Protein AF-A0A850DUV7-F1 (afdb_monomer_lite)

Sequence (74 aa):
MGALVRVVPSERGGDRWVGEPVGVVVAPGGNQLGGVQRTWVVAFDEPVHTEDGRGPFERATVLGRQLVPVEPAE

Foldseek 3Di:
DWFKWWFADDPVDWFAWDDTFIFTFDAWDDDDPPDPFTKTKTQTPDQTATPVGDDSDRIDTTTPVRTDGDDDDD

Organism: NCBI:txid2036

pLDDT: mean 89.3, std 12.81, range [55.53, 98.38]

Secondary structure (DSSP, 8-state):
-PPEEEE---TTSSPPBSS--EEEEEEEPP--TT----EEEEEEEEEE-BTTS---EEEEEEEGGGEEEPPPP-

Radius of gyration: 11.97 Å; chains: 1; bounding box: 27×34×31 Å

Structure (mmCIF, N/CA/C/O backbone):
data_AF-A0A850DUV7-F1
#
_entry.id   AF-A0A850DUV7-F1
#
loop_
_atom_site.group_PDB
_atom_site.id
_atom_site.type_symbol
_atom_site.label_atom_id
_atom_site.label_alt_id
_atom_site.label_comp_id
_atom_site.label_asym_id
_atom_site.label_entity_id
_atom_site.label_seq_id
_atom_site.pdbx_PDB_ins_code
_atom_site.Cartn_x
_atom_site.Cartn_y
_atom_site.Cartn_z
_atom_site.occupancy
_atom_site.B_iso_or_equiv
_atom_site.auth_seq_id
_atom_site.auth_comp_id
_atom_site.auth_asym_id
_atom_site.auth_atom_id
_atom_site.pdbx_PDB_model_num
ATOM 1 N N . MET A 1 1 ? -12.073 -10.186 -6.149 1.00 55.53 1 MET A N 1
ATOM 2 C CA . MET A 1 1 ? -11.854 -10.105 -4.690 1.00 55.53 1 MET A CA 1
ATOM 3 C C . MET A 1 1 ? -10.451 -9.556 -4.483 1.00 55.53 1 MET A C 1
ATOM 5 O O . MET A 1 1 ? -9.555 -10.020 -5.178 1.00 55.53 1 MET A O 1
ATOM 9 N N . GLY A 1 2 ? -10.288 -8.509 -3.671 1.00 83.88 2 GLY A N 1
ATOM 10 C CA . GLY A 1 2 ? -8.990 -7.863 -3.432 1.00 83.88 2 GLY A CA 1
ATOM 11 C C . GLY A 1 2 ? -8.174 -8.602 -2.371 1.00 83.88 2 GLY A C 1
ATOM 12 O O . GLY A 1 2 ? -8.758 -9.207 -1.477 1.00 83.88 2 GLY A O 1
ATOM 13 N N . ALA A 1 3 ? -6.845 -8.578 -2.478 1.00 92.75 3 ALA A N 1
ATOM 14 C CA . ALA A 1 3 ? -5.954 -9.179 -1.484 1.00 92.75 3 ALA A CA 1
ATOM 15 C C . ALA A 1 3 ? -5.714 -8.204 -0.321 1.00 92.75 3 ALA A C 1
ATOM 17 O O . ALA A 1 3 ? -5.413 -7.034 -0.573 1.00 92.75 3 ALA A O 1
ATOM 18 N N . LEU A 1 4 ? -5.829 -8.686 0.922 1.00 96.19 4 LEU A N 1
ATOM 19 C CA . LEU A 1 4 ? -5.422 -7.942 2.116 1.00 96.19 4 LEU A CA 1
ATOM 20 C C . LEU A 1 4 ? -3.893 -7.870 2.159 1.00 96.19 4 LEU A C 1
ATOM 22 O O . LEU A 1 4 ? -3.206 -8.884 2.022 1.00 96.19 4 LEU A O 1
ATOM 26 N N . VAL A 1 5 ? -3.363 -6.665 2.323 1.00 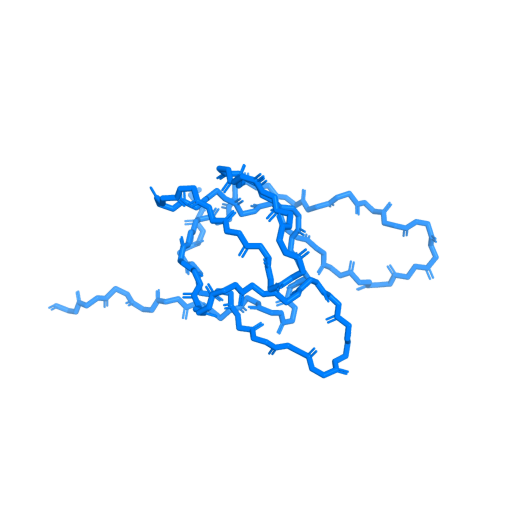97.06 5 VAL A N 1
ATOM 27 C CA . VAL A 1 5 ? -1.931 -6.388 2.267 1.00 97.06 5 VAL A CA 1
ATOM 28 C C . VAL A 1 5 ? -1.520 -5.425 3.367 1.00 97.06 5 VAL A C 1
ATOM 30 O O . VAL A 1 5 ? -2.254 -4.506 3.727 1.00 97.06 5 VAL A O 1
ATOM 33 N N . ARG A 1 6 ? -0.301 -5.618 3.856 1.00 97.56 6 ARG A N 1
ATOM 34 C CA . ARG A 1 6 ? 0.423 -4.659 4.676 1.00 97.56 6 ARG A CA 1
ATOM 35 C C . ARG A 1 6 ? 1.418 -3.911 3.804 1.00 97.56 6 ARG A C 1
ATOM 37 O O . ARG A 1 6 ? 2.107 -4.533 2.990 1.00 97.56 6 ARG A O 1
ATOM 44 N N . VAL A 1 7 ? 1.499 -2.596 3.983 1.00 97.44 7 VAL A N 1
ATOM 45 C CA . VAL A 1 7 ? 2.502 -1.762 3.324 1.00 97.44 7 VAL A CA 1
ATOM 46 C C . VAL A 1 7 ? 3.733 -1.658 4.212 1.00 97.44 7 VAL A C 1
ATOM 48 O O . VAL A 1 7 ? 3.669 -1.095 5.301 1.00 97.44 7 VAL A O 1
ATOM 51 N N . VAL A 1 8 ? 4.854 -2.194 3.736 1.00 96.81 8 VAL A N 1
ATOM 52 C CA . VAL A 1 8 ? 6.136 -2.176 4.448 1.00 96.81 8 VAL A CA 1
ATOM 53 C C . VAL A 1 8 ? 7.113 -1.167 3.828 1.00 96.81 8 VAL A C 1
ATOM 55 O O . VAL A 1 8 ? 7.031 -0.867 2.625 1.00 96.81 8 VAL A O 1
ATOM 58 N N . PRO A 1 9 ? 8.069 -0.636 4.611 1.00 94.19 9 P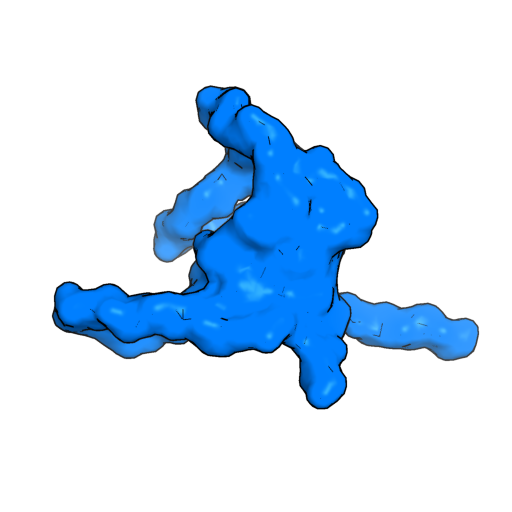RO A N 1
ATOM 59 C CA . PRO A 1 9 ? 9.151 0.182 4.080 1.00 94.19 9 PRO A CA 1
ATOM 60 C C . PRO A 1 9 ? 9.957 -0.554 3.000 1.00 94.19 9 PRO A C 1
ATOM 62 O O . PRO A 1 9 ? 10.129 -1.771 3.032 1.00 94.19 9 PRO A O 1
ATOM 65 N N . SER A 1 10 ? 10.483 0.197 2.032 1.00 90.00 10 SER A N 1
ATOM 66 C CA . SER A 1 10 ? 11.339 -0.335 0.970 1.00 90.00 10 SER A CA 1
ATOM 67 C C . SER A 1 10 ? 12.548 0.568 0.769 1.00 90.00 10 SER A C 1
ATOM 69 O O . SER A 1 10 ? 12.413 1.754 0.481 1.00 90.00 10 SER A O 1
ATOM 71 N N . GLU A 1 11 ? 13.739 -0.027 0.808 1.00 87.38 11 GLU A N 1
ATOM 72 C CA . GLU A 1 11 ? 15.003 0.644 0.467 1.00 87.38 11 GLU A CA 1
ATOM 73 C C . GLU A 1 11 ? 15.131 0.934 -1.040 1.00 87.38 11 GLU A C 1
ATOM 75 O O . GLU A 1 11 ? 16.019 1.653 -1.486 1.00 87.38 11 GLU A O 1
ATOM 80 N N . ARG A 1 12 ? 14.239 0.372 -1.867 1.00 84.94 12 ARG A N 1
ATOM 81 C CA . ARG A 1 12 ? 14.257 0.505 -3.333 1.00 84.94 12 ARG A CA 1
ATOM 82 C C . ARG A 1 12 ? 13.187 1.486 -3.825 1.00 84.94 12 ARG A C 1
ATOM 84 O O . ARG A 1 12 ? 12.501 1.215 -4.813 1.00 84.94 12 ARG A O 1
ATOM 91 N N . GLY A 1 13 ? 13.020 2.605 -3.125 1.00 86.31 13 GLY A N 1
ATOM 92 C CA . GLY A 1 13 ? 12.030 3.646 -3.425 1.00 86.31 13 GLY A CA 1
ATOM 93 C C . GLY A 1 13 ? 10.595 3.274 -3.040 1.00 86.31 13 GLY A C 1
ATOM 94 O O . GLY A 1 13 ? 10.354 2.194 -2.494 1.00 86.31 13 GLY A O 1
ATOM 95 N N . GLY A 1 14 ? 9.667 4.171 -3.386 1.00 90.69 14 GLY A N 1
ATOM 96 C CA . GLY A 1 14 ? 8.283 4.178 -2.902 1.00 90.69 14 GLY A CA 1
ATOM 97 C C . GLY A 1 14 ? 8.080 5.213 -1.799 1.00 90.69 14 GLY A C 1
ATOM 98 O O . GLY A 1 14 ? 9.053 5.741 -1.261 1.00 90.69 14 GLY A O 1
ATOM 99 N N . ASP A 1 15 ? 6.824 5.505 -1.476 1.00 94.94 15 ASP A N 1
ATOM 100 C CA . ASP A 1 15 ? 6.500 6.366 -0.339 1.00 94.94 15 ASP A CA 1
ATOM 101 C C . ASP A 1 15 ? 6.811 5.641 0.979 1.00 94.94 15 ASP A C 1
ATOM 103 O O . ASP A 1 15 ? 6.603 4.426 1.097 1.00 94.94 15 ASP A O 1
ATOM 107 N N . ARG A 1 16 ? 7.306 6.388 1.973 1.00 96.19 16 ARG A N 1
ATOM 108 C CA . ARG A 1 16 ? 7.426 5.905 3.352 1.00 96.19 16 ARG A CA 1
ATOM 109 C C . ARG A 1 16 ? 6.161 6.254 4.114 1.00 96.19 16 ARG A C 1
ATOM 111 O O . ARG A 1 16 ? 5.750 7.412 4.123 1.00 96.19 16 ARG A O 1
ATOM 118 N N . TRP A 1 17 ? 5.555 5.249 4.724 1.00 96.88 17 TRP A N 1
ATOM 119 C CA . TRP A 1 17 ? 4.278 5.353 5.420 1.00 96.88 17 TRP A CA 1
ATOM 120 C C . TRP A 1 17 ? 4.512 5.372 6.922 1.00 96.88 17 TRP A C 1
ATOM 122 O O . TRP A 1 17 ? 5.419 4.704 7.406 1.00 96.88 17 TRP A O 1
ATOM 132 N N . VAL A 1 18 ? 3.700 6.130 7.657 1.00 97.19 18 VAL A N 1
ATOM 133 C CA . VAL A 1 18 ? 3.741 6.088 9.120 1.00 97.19 18 VAL A CA 1
ATOM 134 C C . VAL A 1 18 ? 3.279 4.702 9.579 1.00 97.19 18 VAL A C 1
ATOM 136 O O . VAL A 1 18 ? 2.150 4.296 9.301 1.00 97.19 18 VAL A O 1
ATOM 139 N N . GLY A 1 19 ? 4.153 3.981 10.285 1.00 95.06 19 GLY A N 1
ATOM 140 C CA . GLY A 1 19 ? 3.899 2.606 10.716 1.00 95.06 19 GLY A CA 1
ATOM 141 C C . GLY A 1 19 ? 3.927 1.609 9.553 1.00 95.06 19 GLY A C 1
ATOM 142 O O . GLY A 1 19 ? 4.754 1.707 8.652 1.00 95.06 19 GLY A O 1
ATOM 143 N N . GLU A 1 20 ? 3.021 0.633 9.581 1.00 95.88 20 GLU A N 1
ATOM 144 C CA . GLU A 1 20 ? 2.862 -0.368 8.519 1.00 95.88 20 GLU A CA 1
ATOM 145 C C . GLU A 1 20 ? 1.370 -0.513 8.180 1.00 95.88 20 GLU A C 1
ATOM 147 O O . GLU A 1 20 ? 0.710 -1.439 8.666 1.00 95.88 20 GLU A O 1
ATOM 152 N N . PRO A 1 21 ? 0.786 0.427 7.417 1.00 97.50 21 PRO A N 1
ATOM 153 C CA . PRO A 1 21 ? -0.655 0.460 7.234 1.00 97.50 21 PRO A CA 1
ATOM 154 C C . PRO A 1 21 ? -1.165 -0.762 6.470 1.00 97.50 21 PRO A C 1
ATOM 156 O O . PRO A 1 21 ? -0.494 -1.310 5.588 1.00 97.50 21 PRO A O 1
ATOM 159 N N . VAL A 1 22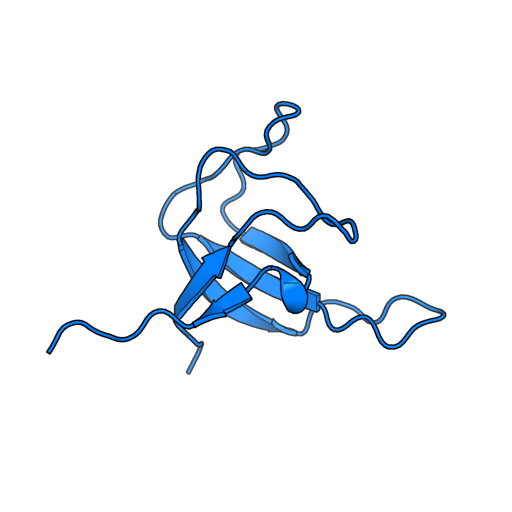 ? -2.388 -1.170 6.803 1.00 97.31 22 VAL A N 1
ATOM 160 C CA . VAL A 1 22 ? -3.069 -2.324 6.213 1.00 97.31 22 VAL A CA 1
ATOM 161 C C . VAL A 1 22 ? -4.207 -1.845 5.318 1.00 97.31 22 VAL A C 1
ATOM 163 O O . VAL A 1 22 ? -4.890 -0.862 5.605 1.00 97.31 22 VAL A O 1
ATOM 166 N N . GLY A 1 23 ? -4.401 -2.539 4.203 1.00 97.12 23 GLY A N 1
ATOM 167 C CA . GLY A 1 23 ? -5.470 -2.245 3.265 1.00 97.12 23 GLY A CA 1
ATOM 168 C C . GLY A 1 23 ? -5.710 -3.378 2.281 1.00 97.12 23 GLY A C 1
ATOM 169 O O . GLY A 1 23 ? -5.078 -4.430 2.334 1.00 97.12 23 GLY A O 1
ATOM 170 N N . VAL A 1 24 ? -6.631 -3.156 1.353 1.00 97.44 24 VAL A N 1
ATOM 171 C CA . VAL A 1 24 ? -7.007 -4.119 0.319 1.00 97.44 24 VAL A CA 1
ATOM 172 C C . VAL A 1 24 ? -6.572 -3.600 -1.044 1.00 97.44 24 VAL A C 1
ATOM 174 O O . VAL A 1 24 ? -6.817 -2.444 -1.392 1.00 97.44 24 VAL A O 1
ATOM 177 N N . VAL A 1 25 ? -5.957 -4.460 -1.856 1.00 96.44 25 VAL A N 1
ATOM 178 C CA . VAL A 1 25 ? -5.687 -4.147 -3.266 1.00 96.44 25 VAL A CA 1
ATOM 179 C C . VAL A 1 25 ? -7.007 -4.090 -4.031 1.00 96.44 25 VAL A C 1
ATOM 181 O O . VAL A 1 25 ? -7.712 -5.094 -4.136 1.00 96.44 25 VAL A O 1
ATOM 184 N N . VAL A 1 26 ? -7.329 -2.926 -4.597 1.00 96.25 26 VAL A N 1
ATOM 185 C CA . VAL A 1 26 ? -8.601 -2.688 -5.305 1.00 96.25 26 VAL A CA 1
ATOM 186 C C . VAL A 1 26 ? -8.441 -2.515 -6.814 1.00 96.25 26 VAL A C 1
ATOM 188 O O . VAL A 1 26 ? -9.405 -2.709 -7.550 1.00 96.25 26 VAL A O 1
ATOM 191 N N . ALA A 1 27 ? -7.240 -2.179 -7.291 1.00 93.38 27 ALA A N 1
ATOM 192 C CA . ALA A 1 27 ? -6.949 -2.041 -8.717 1.00 93.38 27 ALA A CA 1
ATOM 193 C C . ALA A 1 27 ? -5.442 -2.180 -9.005 1.00 93.38 27 ALA A C 1
ATOM 195 O O . ALA A 1 27 ? -4.623 -1.934 -8.113 1.00 93.38 27 ALA A O 1
ATOM 196 N N . PRO A 1 28 ? -5.039 -2.531 -10.240 1.00 89.94 28 PRO A N 1
ATOM 197 C CA . PRO A 1 28 ? -3.670 -2.295 -10.686 1.00 89.94 28 PRO A CA 1
ATOM 198 C C . PRO A 1 28 ? -3.369 -0.791 -10.672 1.00 89.94 28 PRO A C 1
ATOM 200 O O . PRO A 1 28 ? -4.243 0.032 -10.950 1.00 89.94 28 PRO A O 1
ATOM 203 N N . GLY A 1 29 ? -2.134 -0.423 -10.345 1.00 84.06 29 GLY A N 1
ATOM 204 C CA . GLY A 1 29 ? -1.668 0.947 -10.514 1.00 84.06 29 GLY A CA 1
ATOM 205 C C . GLY A 1 29 ? -1.390 1.257 -11.988 1.00 84.06 29 GLY A C 1
ATOM 206 O O . GLY A 1 29 ? -1.280 0.359 -12.826 1.00 84.06 29 GLY A O 1
ATOM 207 N 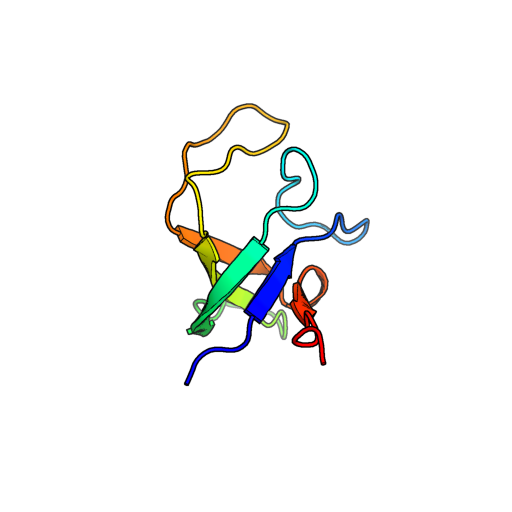N . GLY A 1 30 ? -1.316 2.546 -12.323 1.00 75.94 30 GLY A N 1
ATOM 208 C CA . GLY A 1 30 ? -1.070 2.982 -13.697 1.00 75.94 30 GLY A CA 1
ATOM 209 C C . GLY A 1 30 ? 0.300 2.531 -14.216 1.00 75.94 30 GLY A C 1
ATOM 210 O O . GLY A 1 30 ? 1.288 2.548 -13.480 1.00 75.94 30 GLY A O 1
ATOM 211 N N . ASN A 1 31 ? 0.370 2.171 -15.502 1.00 62.81 31 ASN A N 1
ATOM 212 C CA . ASN A 1 31 ? 1.637 1.895 -16.178 1.00 62.81 31 ASN A CA 1
ATOM 213 C C . ASN A 1 31 ? 2.497 3.166 -16.183 1.00 62.81 31 ASN A C 1
ATOM 215 O O . ASN A 1 31 ? 2.157 4.144 -16.848 1.00 62.81 31 ASN A O 1
ATOM 219 N N . GLN A 1 32 ? 3.625 3.156 -15.471 1.00 59.91 32 GLN A N 1
ATOM 220 C CA . GLN A 1 32 ? 4.637 4.188 -15.665 1.00 59.91 32 GLN A CA 1
ATOM 221 C C . GLN A 1 32 ? 5.345 3.935 -16.998 1.00 59.91 32 GLN A C 1
ATOM 223 O O . GLN A 1 32 ? 5.823 2.832 -17.270 1.00 59.91 32 GLN A O 1
ATOM 228 N N . LEU A 1 33 ? 5.394 4.961 -17.847 1.00 55.72 33 LEU A N 1
ATOM 229 C CA . LEU A 1 33 ? 6.140 4.932 -19.101 1.00 55.72 33 LEU A CA 1
ATOM 230 C C . LEU A 1 33 ? 7.623 4.673 -18.777 1.00 55.72 33 LEU A C 1
ATOM 232 O O . LEU A 1 33 ? 8.288 5.541 -18.220 1.00 55.72 33 LEU A O 1
ATOM 236 N N . GLY A 1 34 ? 8.128 3.475 -19.093 1.00 60.44 34 GLY A N 1
ATOM 237 C CA . GLY A 1 34 ? 9.562 3.162 -19.027 1.00 60.44 34 GLY A CA 1
ATOM 238 C C . GLY A 1 34 ? 10.015 2.048 -18.075 1.00 60.44 34 GLY A C 1
ATOM 239 O O . GLY A 1 34 ? 11.219 1.824 -17.984 1.00 60.44 34 GLY A O 1
ATOM 240 N N . GLY A 1 35 ? 9.137 1.302 -17.390 1.00 56.53 35 GLY A N 1
ATOM 241 C CA . GLY A 1 35 ? 9.640 0.197 -16.563 1.00 56.53 35 GLY A CA 1
ATOM 242 C C . GLY A 1 35 ? 8.613 -0.764 -15.973 1.00 56.53 35 GLY A C 1
ATOM 243 O O . GLY A 1 35 ? 7.481 -0.407 -15.679 1.00 56.53 35 GLY A O 1
ATOM 244 N N . VAL A 1 36 ? 9.079 -1.992 -15.727 1.00 63.34 36 VAL A N 1
ATOM 245 C CA . VAL A 1 36 ? 8.373 -3.173 -15.177 1.00 63.34 36 VAL A CA 1
ATOM 246 C C . VAL A 1 36 ? 7.939 -2.994 -13.702 1.00 63.34 36 VAL A C 1
ATOM 248 O O . VAL A 1 36 ? 7.678 -3.966 -12.989 1.00 63.34 36 VAL A O 1
ATOM 251 N N . GLN A 1 37 ? 7.901 -1.764 -13.175 1.00 64.81 37 GLN A N 1
ATOM 252 C CA . GLN A 1 37 ? 7.510 -1.534 -11.785 1.00 64.81 37 GLN A CA 1
ATOM 253 C C . GLN A 1 37 ? 6.001 -1.714 -11.631 1.00 64.81 37 GLN A C 1
ATOM 255 O O . GLN A 1 37 ? 5.210 -0.834 -11.952 1.00 64.81 37 GLN A O 1
ATOM 260 N N . ARG A 1 38 ? 5.612 -2.886 -11.124 1.00 85.12 38 ARG A N 1
ATOM 261 C CA . ARG A 1 38 ? 4.223 -3.208 -10.795 1.00 85.12 38 ARG A CA 1
ATOM 262 C C . ARG A 1 38 ? 3.796 -2.395 -9.578 1.00 85.12 38 ARG A C 1
ATOM 264 O O . ARG A 1 38 ? 4.355 -2.573 -8.495 1.00 85.12 38 ARG A O 1
ATOM 271 N N . THR A 1 39 ? 2.824 -1.517 -9.767 1.00 91.44 39 THR A N 1
ATOM 272 C CA . THR A 1 39 ? 2.166 -0.753 -8.707 1.00 91.44 39 THR A CA 1
ATOM 273 C C . THR A 1 39 ? 0.721 -1.213 -8.565 1.00 91.44 39 THR A C 1
ATOM 275 O O . THR A 1 39 ? 0.162 -1.828 -9.476 1.00 91.44 39 THR A O 1
ATOM 278 N N . TRP A 1 40 ? 0.123 -0.948 -7.409 1.00 94.31 40 TRP A N 1
ATOM 279 C CA . TRP A 1 40 ? -1.241 -1.350 -7.076 1.00 94.31 40 TRP A CA 1
ATOM 280 C C . TRP A 1 40 ? -1.932 -0.242 -6.301 1.00 94.31 40 TRP A C 1
ATOM 282 O O . TRP A 1 40 ? -1.307 0.405 -5.466 1.00 94.31 40 TRP A O 1
ATOM 292 N N . VAL A 1 41 ? -3.220 -0.037 -6.549 1.00 96.31 41 VAL A N 1
ATOM 293 C CA . VAL A 1 41 ? -4.039 0.844 -5.720 1.00 96.31 41 VAL A CA 1
ATOM 294 C C . VAL A 1 41 ? -4.491 0.062 -4.494 1.00 96.31 41 VAL A C 1
ATOM 296 O O . VAL A 1 41 ? -5.195 -0.945 -4.621 1.00 96.31 41 VAL A O 1
ATOM 299 N N . VAL A 1 42 ? -4.091 0.537 -3.319 1.00 97.56 42 VAL A N 1
ATOM 300 C CA . VAL A 1 42 ? -4.501 0.013 -2.014 1.00 97.56 42 VAL A CA 1
ATOM 301 C C . VAL A 1 42 ? -5.548 0.951 -1.431 1.00 97.56 42 VAL A C 1
ATOM 303 O O . VAL A 1 42 ? -5.340 2.162 -1.414 1.00 97.56 42 VAL A O 1
ATOM 306 N N . ALA A 1 43 ? -6.673 0.396 -0.987 1.00 97.94 43 ALA A N 1
ATOM 307 C CA . ALA A 1 43 ? -7.633 1.081 -0.131 1.00 97.94 43 ALA A CA 1
ATOM 308 C C . ALA A 1 43 ? -7.350 0.703 1.320 1.00 97.94 43 ALA A C 1
ATOM 310 O O . ALA A 1 43 ? -7.383 -0.480 1.652 1.00 97.94 43 ALA A O 1
ATOM 311 N N . PHE A 1 44 ? -7.020 1.691 2.143 1.00 98.06 44 PHE A N 1
ATOM 312 C CA . PHE A 1 44 ? -6.652 1.484 3.539 1.00 98.06 44 PHE A CA 1
ATOM 313 C C . PHE A 1 44 ? -7.894 1.332 4.419 1.00 98.06 44 PHE A C 1
ATOM 315 O O . PHE A 1 44 ? -8.956 1.854 4.081 1.00 98.06 44 PHE A O 1
ATOM 322 N N . ASP A 1 45 ? -7.749 0.595 5.522 1.00 94.50 45 ASP A N 1
ATOM 323 C CA . ASP A 1 45 ? -8.820 0.410 6.515 1.00 94.50 45 ASP A CA 1
ATOM 324 C C . ASP A 1 45 ? -9.132 1.723 7.257 1.00 94.50 45 ASP A C 1
ATOM 326 O O . ASP A 1 45 ? -10.285 2.089 7.469 1.00 94.50 45 ASP A O 1
ATOM 330 N N . GLU A 1 46 ? -8.085 2.503 7.535 1.00 95.38 46 GLU A N 1
ATOM 331 C CA . GLU A 1 46 ? -8.167 3.857 8.080 1.00 95.38 46 GLU A CA 1
ATOM 332 C C . GLU A 1 46 ? -7.362 4.835 7.203 1.00 95.38 46 GLU A C 1
ATOM 334 O O . GLU A 1 46 ? -6.430 4.409 6.515 1.00 95.38 46 GLU A O 1
ATOM 339 N N . PRO A 1 47 ? -7.671 6.147 7.198 1.00 97.69 47 PRO A N 1
ATOM 340 C CA . PRO A 1 47 ? -6.885 7.124 6.449 1.00 97.69 47 PRO A CA 1
ATOM 341 C C . PRO A 1 47 ? -5.447 7.254 6.985 1.00 97.69 47 PRO A C 1
ATOM 343 O O . PRO A 1 47 ? -5.233 7.517 8.168 1.00 97.69 47 PRO A O 1
ATOM 346 N N . VAL A 1 48 ? -4.445 7.123 6.109 1.00 98.06 48 VAL A N 1
ATOM 347 C CA . VAL A 1 48 ? -3.021 7.020 6.502 1.00 98.06 48 VAL A CA 1
ATOM 348 C C . VAL A 1 48 ? -2.176 8.193 6.021 1.00 98.06 48 VAL A C 1
ATOM 350 O O . VAL A 1 48 ? -2.494 8.838 5.024 1.00 98.06 48 VAL A O 1
ATOM 353 N N . HIS A 1 49 ? -1.062 8.446 6.705 1.00 98.25 49 HIS A N 1
ATOM 354 C CA . HIS A 1 49 ? -0.103 9.487 6.340 1.00 98.25 49 HIS A CA 1
ATOM 355 C C . HIS A 1 49 ? 1.237 8.880 5.927 1.00 98.25 49 HIS A C 1
ATOM 357 O O . HIS A 1 49 ? 1.633 7.809 6.399 1.00 98.25 49 HIS A O 1
ATOM 363 N N . THR A 1 50 ? 1.955 9.587 5.066 1.00 97.88 50 THR A N 1
ATOM 364 C CA . THR A 1 50 ? 3.371 9.328 4.807 1.00 97.88 50 THR A CA 1
ATOM 365 C C . THR A 1 50 ? 4.241 9.975 5.885 1.00 97.88 50 THR A C 1
ATOM 367 O O . THR A 1 50 ? 3.830 10.926 6.548 1.00 97.88 50 THR A O 1
ATOM 370 N N . GLU A 1 51 ? 5.465 9.477 6.067 1.00 97.00 51 GLU A N 1
ATOM 371 C CA . GLU A 1 51 ? 6.413 10.016 7.059 1.00 97.00 51 GLU A CA 1
ATOM 372 C C . GLU A 1 51 ? 6.800 11.479 6.784 1.00 97.00 51 GLU A C 1
ATOM 374 O O . GLU A 1 51 ? 7.165 12.207 7.702 1.00 97.00 51 GLU A O 1
ATOM 379 N N . ASP A 1 52 ? 6.694 11.926 5.528 1.00 96.19 52 ASP A N 1
ATOM 380 C CA . ASP A 1 52 ? 6.915 13.321 5.122 1.00 96.19 52 ASP A CA 1
ATOM 381 C C . ASP A 1 52 ? 5.683 14.228 5.332 1.00 96.19 52 ASP A C 1
ATOM 383 O O . ASP A 1 52 ? 5.706 15.401 4.958 1.00 96.19 52 ASP A O 1
AT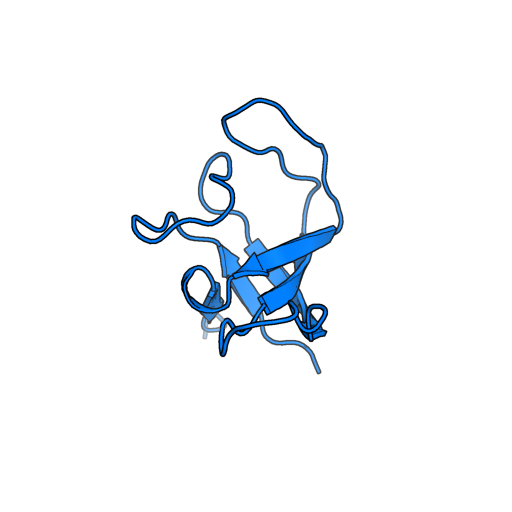OM 387 N N . GLY A 1 53 ? 4.616 13.703 5.941 1.00 97.38 53 GLY A N 1
ATOM 388 C CA . GLY A 1 53 ? 3.434 14.462 6.345 1.00 97.38 53 GLY A CA 1
ATOM 389 C C . GLY A 1 53 ? 2.350 14.616 5.276 1.00 97.38 53 GLY A C 1
ATOM 390 O O . GLY A 1 53 ? 1.385 15.341 5.515 1.00 97.38 53 GLY A O 1
ATOM 391 N N . ARG A 1 54 ? 2.453 13.955 4.112 1.00 97.19 54 ARG A N 1
ATOM 392 C CA . ARG A 1 54 ? 1.346 13.927 3.137 1.00 97.19 54 ARG A CA 1
ATOM 393 C C . ARG A 1 54 ? 0.224 12.999 3.614 1.00 97.19 54 ARG A C 1
ATOM 395 O O . ARG A 1 54 ? 0.459 12.001 4.292 1.00 97.19 54 ARG A O 1
ATOM 402 N N . GLY A 1 55 ? -1.001 13.314 3.200 1.00 95.94 55 GLY A N 1
ATOM 403 C CA . GLY A 1 55 ? -2.218 12.590 3.571 1.00 95.94 55 GLY A CA 1
ATOM 404 C C . GLY A 1 55 ? -3.246 13.504 4.251 1.00 95.94 55 GLY A C 1
ATOM 405 O O . GLY A 1 55 ? -3.108 14.728 4.166 1.00 95.94 55 GLY A O 1
ATOM 406 N N . PRO A 1 56 ? -4.279 12.932 4.895 1.00 97.31 56 PRO A N 1
ATOM 407 C CA . PRO A 1 56 ? -4.543 11.497 4.993 1.00 97.31 56 PRO A CA 1
ATOM 408 C C . PRO A 1 56 ? -5.006 10.886 3.661 1.00 97.31 56 PRO A C 1
ATOM 410 O O . PRO A 1 56 ? -5.731 11.512 2.889 1.00 97.31 56 PRO A O 1
ATOM 413 N N . PHE A 1 57 ? -4.612 9.643 3.401 1.00 98.19 57 PHE A N 1
ATOM 414 C CA . PHE A 1 57 ? -5.000 8.886 2.216 1.00 98.19 57 PHE A CA 1
ATOM 415 C C . PHE A 1 57 ? -5.938 7.742 2.592 1.00 98.19 57 PHE A C 1
ATOM 417 O O . PHE A 1 57 ? -5.544 6.829 3.308 1.00 98.19 57 PHE A O 1
ATOM 424 N N . GLU A 1 58 ? -7.150 7.741 2.039 1.00 98.38 58 GLU A N 1
ATOM 425 C CA . GLU A 1 58 ? -8.018 6.551 2.041 1.00 98.38 58 GLU A CA 1
ATOM 426 C C . GLU A 1 58 ? -7.567 5.526 0.988 1.00 98.38 58 GLU A C 1
ATOM 428 O O . GLU A 1 58 ? -7.784 4.322 1.121 1.00 98.38 58 GLU A O 1
ATOM 433 N N . ARG A 1 59 ? -6.936 6.003 -0.093 1.00 97.69 59 ARG A N 1
ATOM 434 C CA . ARG A 1 59 ? -6.395 5.184 -1.182 1.00 97.69 59 ARG A CA 1
ATOM 435 C C . ARG A 1 59 ? -5.081 5.748 -1.687 1.00 97.69 59 ARG A C 1
ATOM 437 O O . ARG A 1 59 ? -4.953 6.960 -1.844 1.00 97.69 59 ARG A O 1
ATOM 444 N N . ALA A 1 60 ? -4.148 4.868 -2.035 1.00 97.06 60 ALA A N 1
ATOM 445 C CA . ALA A 1 60 ? -2.896 5.263 -2.669 1.00 97.06 60 ALA A CA 1
ATOM 446 C C . ALA A 1 60 ? -2.386 4.215 -3.658 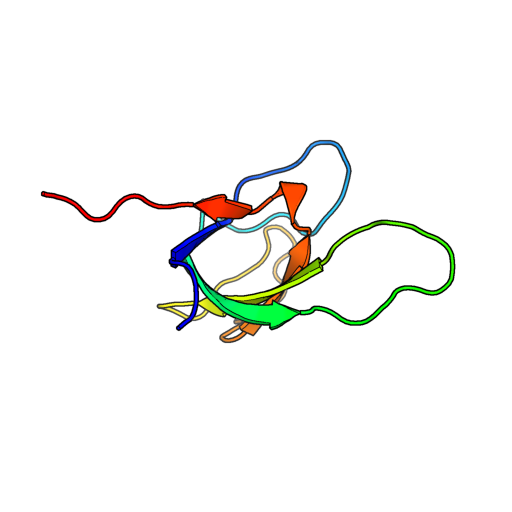1.00 97.06 60 ALA A C 1
ATOM 448 O O . ALA A 1 60 ? -2.666 3.023 -3.532 1.00 97.06 60 ALA A O 1
ATOM 449 N N . THR A 1 61 ? -1.607 4.669 -4.642 1.00 95.56 61 THR A N 1
ATOM 450 C CA . THR A 1 61 ? -0.825 3.770 -5.496 1.00 95.56 61 THR A CA 1
ATOM 451 C C . THR A 1 61 ? 0.458 3.401 -4.763 1.00 95.56 61 THR A C 1
ATOM 453 O O . THR A 1 61 ? 1.285 4.265 -4.495 1.00 95.56 61 THR A O 1
ATOM 456 N N . VAL A 1 62 ? 0.637 2.120 -4.463 1.00 95.44 62 VAL A N 1
ATOM 457 C CA . VAL A 1 62 ? 1.778 1.581 -3.722 1.00 95.44 62 VAL A CA 1
ATOM 458 C C . VAL A 1 62 ? 2.587 0.655 -4.625 1.00 95.44 62 VAL A C 1
ATOM 460 O O . VAL A 1 62 ? 2.049 -0.043 -5.490 1.00 95.44 62 VAL A O 1
ATOM 463 N N . LEU A 1 63 ? 3.907 0.636 -4.448 1.00 93.88 63 LEU A N 1
ATOM 464 C CA . LEU A 1 63 ? 4.765 -0.282 -5.187 1.00 93.88 63 LEU A CA 1
ATOM 465 C C . LEU A 1 63 ? 4.497 -1.721 -4.745 1.00 93.88 63 LEU A C 1
ATOM 467 O O . LEU A 1 63 ? 4.502 -2.013 -3.556 1.00 93.88 63 LEU A O 1
ATOM 471 N N . GLY A 1 64 ? 4.378 -2.660 -5.684 1.00 92.69 64 GLY A N 1
ATOM 472 C CA . GLY A 1 64 ? 4.111 -4.065 -5.355 1.00 92.69 64 GLY A CA 1
ATOM 473 C C . GLY A 1 64 ? 5.172 -4.710 -4.458 1.00 92.69 64 GLY A C 1
ATOM 474 O O . GLY A 1 64 ? 4.861 -5.622 -3.711 1.00 92.69 64 GLY A O 1
ATOM 475 N N . ARG A 1 65 ? 6.411 -4.201 -4.470 1.00 92.06 65 ARG A N 1
ATOM 476 C CA . ARG A 1 65 ? 7.482 -4.644 -3.557 1.00 92.06 65 ARG A CA 1
ATOM 477 C C . ARG A 1 65 ? 7.299 -4.201 -2.101 1.00 92.06 65 ARG A C 1
ATOM 479 O O . ARG A 1 65 ? 7.993 -4.722 -1.242 1.00 92.06 65 ARG A O 1
ATOM 486 N N . GLN A 1 66 ? 6.421 -3.234 -1.846 1.00 95.44 66 GLN A N 1
ATOM 487 C CA . GLN A 1 66 ? 6.044 -2.801 -0.501 1.00 95.44 66 GLN A CA 1
ATOM 488 C C . GLN A 1 66 ? 4.815 -3.555 0.014 1.00 95.44 66 GLN A C 1
ATOM 490 O O . GLN A 1 66 ? 4.423 -3.334 1.149 1.00 95.44 66 GLN A O 1
ATOM 495 N N . LEU A 1 67 ? 4.183 -4.407 -0.800 1.00 95.50 67 LEU A N 1
ATOM 496 C CA . LEU A 1 67 ? 2.960 -5.105 -0.421 1.00 95.50 67 LEU A CA 1
ATOM 497 C C . LEU A 1 67 ? 3.277 -6.523 0.030 1.00 95.50 67 LEU A C 1
ATOM 499 O O . LEU A 1 67 ? 3.686 -7.364 -0.772 1.00 95.50 67 LEU A O 1
ATOM 503 N N . VAL A 1 68 ? 3.045 -6.782 1.311 1.00 96.38 68 VAL A N 1
ATOM 504 C CA . VAL A 1 68 ? 3.131 -8.117 1.902 1.00 96.38 68 VAL A CA 1
ATOM 505 C C . VAL A 1 68 ? 1.706 -8.621 2.132 1.00 96.38 68 VAL A C 1
ATOM 507 O O . VAL A 1 68 ? 0.947 -7.935 2.820 1.00 96.38 68 VAL A O 1
ATOM 510 N N . PRO A 1 69 ? 1.298 -9.771 1.560 1.00 95.69 69 PRO A N 1
ATOM 511 C CA . PRO A 1 69 ? 0.004 -10.372 1.866 1.00 95.69 69 PRO A CA 1
ATOM 512 C C . PRO A 1 69 ? -0.152 -10.608 3.369 1.00 95.69 69 PRO A C 1
ATOM 514 O O . PRO A 1 69 ? 0.776 -11.087 4.020 1.00 95.69 69 PRO A O 1
ATOM 517 N N . VAL A 1 70 ? -1.320 -10.275 3.910 1.00 94.12 70 VAL A N 1
ATOM 518 C CA . VAL A 1 70 ? -1.679 -10.603 5.293 1.00 94.12 70 VAL A CA 1
ATOM 519 C C . VAL A 1 70 ? -2.495 -11.888 5.263 1.00 94.12 70 VAL A C 1
ATOM 521 O O . VAL A 1 70 ? -3.529 -11.946 4.595 1.00 94.12 70 VAL A O 1
ATOM 524 N N . GLU A 1 71 ? -2.024 -12.921 5.957 1.00 83.25 71 GLU A N 1
ATOM 525 C CA . GLU A 1 71 ? -2.796 -14.151 6.127 1.00 83.25 71 GLU A CA 1
ATOM 526 C C . GLU A 1 71 ? -3.986 -13.883 7.065 1.00 83.25 71 GLU A C 1
ATOM 528 O O . GLU A 1 71 ? -3.823 -13.180 8.068 1.00 83.25 71 GLU A O 1
ATOM 533 N N . PRO A 1 72 ? -5.193 -14.387 6.751 1.00 65.69 72 PRO A N 1
ATOM 534 C CA . PRO A 1 72 ? -6.297 -14.331 7.697 1.00 65.69 72 PRO A CA 1
ATOM 535 C C . PRO A 1 72 ? -5.930 -15.148 8.942 1.00 65.69 72 PRO A C 1
ATOM 537 O O . PRO A 1 72 ? -5.381 -16.241 8.821 1.00 65.69 72 PRO A O 1
ATOM 540 N N . ALA A 1 73 ? -6.218 -14.612 10.130 1.00 65.50 73 ALA A N 1
ATOM 541 C CA . ALA A 1 73 ? -6.105 -15.383 11.364 1.00 65.50 73 ALA A CA 1
ATOM 542 C C . ALA A 1 73 ? -7.079 -16.574 11.300 1.00 65.50 73 ALA A C 1
ATOM 544 O O . ALA A 1 73 ? -8.237 -16.381 10.921 1.00 65.50 73 ALA A O 1
ATOM 545 N N . GLU A 1 74 ? -6.580 -17.775 11.608 1.00 56.16 74 GLU A N 1
ATOM 546 C CA . GLU A 1 74 ? -7.355 -19.028 11.643 1.00 56.16 74 GLU A CA 1
ATOM 547 C C . GLU A 1 74 ? -8.468 -19.022 12.700 1.00 56.16 74 GLU A C 1
ATOM 549 O O . GLU A 1 74 ? -8.262 -18.444 13.795 1.00 56.16 74 GLU A O 1
#